Protein AF-A0A7V3HJ13-F1 (afdb_monomer)

Mean predicted aligned error: 3.11 Å

Solvent-accessible surface area (backbone atoms only — not comparable to full-atom values): 3686 Å² total; per-residue (Å²): 107,72,66,59,53,54,53,48,50,54,49,39,55,51,50,35,52,53,29,49,56,48,20,53,53,25,42,58,50,15,50,55,28,43,77,69,72,34,56,74,59,13,54,51,28,42,50,51,18,54,52,30,52,52,49,30,52,55,38,51,50,54,47,51,54,57,54,56,65,73,78,110

Nearest PDB structures (foldseek):
  9eon-assembly1_A  TM=8.819E-01  e=5.154E-01  Synechocystis sp. PCC 6803
  9eom-assembly1_A-2  TM=8.754E-01  e=7.556E-01  Synechocystis sp. PCC 6803
  9eom-assembly1_A-4  TM=8.755E-01  e=7.556E-01  Synechocystis sp. PCC 6803
  9eom-assembly1_A-6  TM=8.755E-01  e=7.556E-01  Synechocystis sp. PCC 6803
  6tz5-assembly1_AA  TM=5.726E-01  e=1.047E-01  Homo sapiens

Secondary structure (DSSP, 8-state):
-HHHHHHHHHHHHHHHHHHHHHHHHH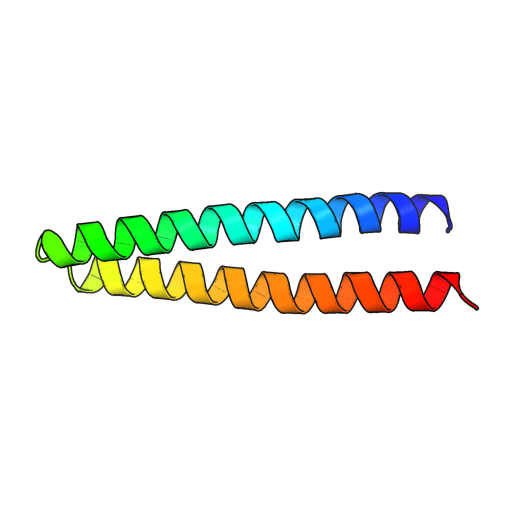HHHHHHHHHTT-HHHHHHHHHHHHHHHHHHHHHHHHHHHHHHHTT-

pLDDT: mean 95.19, std 8.56, range [54.5, 98.88]

Radius of gyration: 16.32 Å; Cα contacts (8 Å, |Δi|>4): 53; chains: 1; bounding box: 32×19×47 Å

Structure (mmCIF, N/CA/C/O backbone):
data_AF-A0A7V3HJ13-F1
#
_entry.id   AF-A0A7V3HJ13-F1
#
loop_
_atom_site.group_PDB
_atom_site.id
_atom_site.type_symbol
_atom_site.label_atom_id
_atom_site.label_alt_id
_atom_site.label_comp_id
_atom_site.label_asym_id
_atom_site.label_entity_id
_atom_site.label_seq_id
_atom_site.pdbx_PDB_ins_code
_atom_site.Cartn_x
_atom_site.Cartn_y
_atom_site.Cartn_z
_atom_site.occupancy
_atom_site.B_iso_or_equiv
_atom_site.auth_seq_id
_atom_site.auth_comp_id
_atom_site.auth_asym_id
_atom_site.auth_atom_id
_atom_site.pdbx_PDB_model_num
ATOM 1 N N . MET A 1 1 ? 12.676 2.421 -26.375 1.00 74.56 1 MET A N 1
ATOM 2 C CA . MET A 1 1 ? 12.292 1.260 -25.534 1.00 74.56 1 MET A CA 1
ATOM 3 C C . MET A 1 1 ? 13.123 1.178 -24.258 1.00 74.56 1 MET A C 1
ATOM 5 O O . MET A 1 1 ? 12.530 1.275 -23.196 1.00 74.56 1 MET A O 1
ATOM 9 N N . GLN A 1 2 ? 14.459 1.110 -24.334 1.00 79.75 2 GLN A N 1
ATOM 10 C CA . GLN A 1 2 ? 15.341 1.077 -23.148 1.00 79.75 2 GLN A CA 1
ATOM 11 C C . GLN A 1 2 ? 1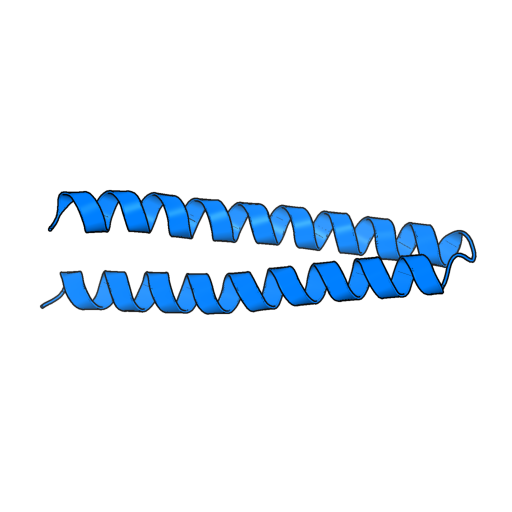5.128 2.253 -22.168 1.00 79.75 2 GLN A C 1
ATOM 13 O O . GLN A 1 2 ? 15.073 2.056 -20.957 1.00 79.75 2 GLN A O 1
ATOM 18 N N . GLU A 1 3 ? 14.932 3.471 -22.682 1.00 89.56 3 GLU A N 1
ATOM 19 C CA . GLU A 1 3 ? 14.680 4.664 -21.856 1.00 89.56 3 GLU A CA 1
ATOM 20 C C . GLU A 1 3 ? 13.351 4.593 -21.084 1.00 89.56 3 GLU A C 1
ATOM 22 O O . GLU A 1 3 ? 13.321 4.840 -19.881 1.00 89.56 3 GLU A O 1
ATOM 27 N N . ILE A 1 4 ? 12.274 4.152 -21.745 1.00 91.25 4 ILE A N 1
ATOM 28 C CA . ILE A 1 4 ? 10.953 3.960 -21.122 1.00 91.25 4 ILE A CA 1
ATOM 29 C C . ILE A 1 4 ? 11.036 2.922 -19.998 1.00 91.25 4 ILE A C 1
ATOM 31 O O . ILE A 1 4 ? 10.506 3.146 -18.914 1.00 91.25 4 ILE A O 1
ATOM 35 N N . MET A 1 5 ? 11.742 1.809 -20.225 1.00 91.69 5 MET A N 1
ATOM 36 C CA . MET A 1 5 ? 11.921 0.768 -19.209 1.00 91.69 5 MET A CA 1
ATOM 37 C C . MET A 1 5 ? 12.685 1.287 -17.985 1.00 91.69 5 MET A C 1
ATOM 39 O O . MET A 1 5 ? 12.303 0.986 -16.858 1.00 91.69 5 MET A O 1
ATOM 43 N N . ARG A 1 6 ? 13.737 2.095 -18.180 1.00 93.44 6 ARG A N 1
ATOM 44 C CA . ARG A 1 6 ? 14.491 2.705 -17.071 1.00 93.44 6 ARG A CA 1
ATOM 45 C C . ARG A 1 6 ? 13.626 3.661 -16.251 1.00 93.44 6 ARG A C 1
ATOM 47 O O . ARG A 1 6 ? 13.663 3.613 -15.025 1.00 93.44 6 ARG A O 1
ATOM 54 N N . ILE A 1 7 ? 12.861 4.519 -16.921 1.00 95.94 7 ILE A N 1
ATOM 55 C CA . ILE A 1 7 ? 11.959 5.471 -16.262 1.00 95.94 7 ILE A CA 1
ATOM 56 C C . ILE A 1 7 ? 10.889 4.717 -15.461 1.00 95.94 7 ILE A C 1
ATOM 58 O O . ILE A 1 7 ? 10.664 5.016 -14.291 1.00 95.94 7 ILE A O 1
ATOM 62 N N . MET A 1 8 ? 10.284 3.690 -16.060 1.00 96.75 8 MET A N 1
ATOM 63 C CA . MET A 1 8 ? 9.265 2.864 -15.415 1.00 96.75 8 MET A CA 1
ATOM 64 C C . MET A 1 8 ? 9.801 2.121 -14.186 1.00 96.75 8 MET A C 1
ATOM 66 O O . MET A 1 8 ? 9.129 2.115 -13.161 1.00 96.75 8 MET A O 1
ATOM 70 N N . GLN A 1 9 ? 11.019 1.570 -14.233 1.00 95.88 9 GLN A N 1
ATOM 71 C CA . GLN A 1 9 ? 11.654 0.985 -13.043 1.00 95.88 9 GLN A CA 1
ATOM 72 C C . GLN A 1 9 ? 11.799 1.996 -11.902 1.00 95.88 9 GLN A C 1
ATOM 74 O O . GLN A 1 9 ? 11.512 1.663 -10.755 1.00 95.88 9 GLN A O 1
ATOM 79 N N . GLY A 1 10 ? 12.215 3.228 -12.218 1.00 97.44 10 GLY A N 1
ATOM 80 C CA . GLY A 1 10 ? 12.333 4.295 -11.225 1.00 97.44 10 GLY A CA 1
ATOM 81 C C . GLY A 1 10 ? 10.995 4.614 -10.560 1.00 97.44 10 GLY A C 1
ATOM 82 O O . GLY A 1 10 ? 10.925 4.699 -9.337 1.00 97.44 10 GLY A O 1
ATOM 83 N N . TYR A 1 11 ? 9.923 4.720 -11.351 1.00 98.25 11 TYR A N 1
ATOM 84 C CA . TYR A 1 11 ? 8.581 4.950 -10.814 1.00 98.25 11 TYR A CA 1
ATOM 85 C C . TYR A 1 11 ? 8.073 3.787 -9.968 1.00 98.25 11 TYR A C 1
ATOM 87 O O . TYR 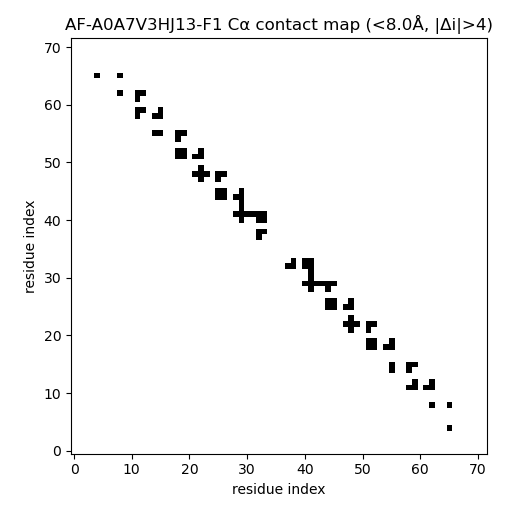A 1 11 ? 7.585 4.022 -8.869 1.00 98.25 11 TYR A O 1
ATOM 95 N N . LEU A 1 12 ? 8.225 2.546 -10.436 1.00 98.31 12 LEU A N 1
ATOM 96 C CA . LEU A 1 12 ? 7.793 1.365 -9.689 1.00 98.31 12 LEU A CA 1
ATOM 97 C C . LEU A 1 12 ? 8.499 1.277 -8.332 1.00 98.31 12 LEU A C 1
ATOM 99 O O . LEU A 1 12 ? 7.827 1.144 -7.314 1.00 98.31 12 LEU A O 1
ATOM 103 N N . SER A 1 13 ? 9.827 1.436 -8.301 1.00 98.00 13 SER A N 1
ATOM 104 C CA . SER A 1 13 ? 10.593 1.437 -7.048 1.00 98.00 13 SER A CA 1
ATOM 105 C C . SER A 1 13 ? 10.127 2.540 -6.097 1.00 98.00 13 SER A C 1
ATOM 107 O O . SER A 1 13 ? 9.908 2.278 -4.917 1.00 98.00 13 SER A O 1
ATOM 109 N N . HIS A 1 14 ? 9.946 3.761 -6.608 1.00 98.19 14 HIS A N 1
ATOM 110 C CA . HIS A 1 14 ? 9.513 4.897 -5.798 1.00 98.19 14 HIS A CA 1
ATOM 111 C C . HIS A 1 14 ? 8.096 4.708 -5.236 1.00 98.19 14 HIS A C 1
ATOM 113 O O . HIS A 1 14 ? 7.848 4.996 -4.068 1.00 98.19 14 HIS A O 1
ATOM 119 N N . TRP A 1 15 ? 7.160 4.202 -6.041 1.00 98.69 15 TRP A N 1
ATOM 120 C CA . TRP A 1 15 ? 5.786 3.967 -5.598 1.00 98.69 15 TRP A CA 1
ATOM 121 C C . TRP A 1 15 ? 5.679 2.825 -4.586 1.00 98.69 15 TRP A C 1
ATOM 123 O O . TRP A 1 15 ? 4.890 2.941 -3.654 1.00 98.69 15 TRP A O 1
ATOM 133 N N . ILE A 1 16 ? 6.472 1.755 -4.724 1.00 98.69 16 ILE A N 1
ATOM 134 C CA . ILE A 1 16 ? 6.532 0.668 -3.730 1.00 98.69 16 ILE A CA 1
ATOM 135 C C . ILE A 1 16 ? 6.981 1.217 -2.372 1.00 98.69 16 ILE A C 1
ATOM 137 O O . ILE A 1 16 ? 6.313 0.987 -1.364 1.00 98.69 16 ILE A O 1
ATOM 141 N N . GLU A 1 17 ? 8.083 1.971 -2.349 1.00 98.44 17 GLU A N 1
ATOM 142 C CA . GLU A 1 17 ? 8.609 2.595 -1.130 1.00 98.44 17 GLU A CA 1
ATOM 143 C C . GLU A 1 17 ? 7.565 3.519 -0.492 1.00 98.44 17 GLU A C 1
ATOM 145 O O . GLU A 1 17 ? 7.206 3.350 0.673 1.00 98.44 17 GLU A O 1
ATOM 150 N N . HIS A 1 18 ? 6.984 4.420 -1.284 1.00 98.00 18 HIS A N 1
ATOM 151 C CA . HIS A 1 18 ? 6.006 5.388 -0.800 1.00 98.00 18 HIS A CA 1
ATOM 152 C C . HIS A 1 18 ? 4.710 4.742 -0.281 1.00 98.00 18 HIS A C 1
ATOM 154 O O . HIS A 1 18 ? 4.164 5.158 0.744 1.00 98.00 18 HIS A O 1
ATOM 160 N N . ASN A 1 19 ? 4.221 3.694 -0.950 1.00 98.62 19 ASN A N 1
ATOM 161 C CA . ASN A 1 19 ? 3.063 2.932 -0.485 1.00 98.62 19 ASN A CA 1
ATOM 162 C C . ASN A 1 19 ? 3.344 2.254 0.860 1.00 98.62 19 ASN A C 1
ATOM 164 O O . ASN A 1 19 ? 2.471 2.250 1.727 1.00 98.62 19 ASN A O 1
ATOM 168 N N . ASN A 1 20 ? 4.547 1.704 1.046 1.00 98.00 20 ASN A N 1
ATOM 169 C CA . ASN A 1 20 ? 4.938 1.052 2.294 1.00 98.00 20 ASN A CA 1
ATOM 170 C C . ASN A 1 20 ? 5.049 2.066 3.445 1.00 98.00 20 ASN A C 1
ATOM 172 O O . ASN A 1 20 ? 4.474 1.828 4.507 1.00 98.00 20 ASN A O 1
ATOM 176 N N . GLU A 1 21 ? 5.668 3.229 3.213 1.00 98.44 21 GLU A N 1
ATOM 177 C CA . GLU A 1 21 ? 5.713 4.326 4.194 1.00 98.44 21 GLU A CA 1
ATOM 178 C C . GLU A 1 21 ? 4.306 4.790 4.603 1.00 98.44 21 GLU A C 1
ATOM 180 O O . GLU A 1 21 ? 4.018 5.020 5.782 1.00 98.44 21 GLU A O 1
ATOM 185 N N . HIS A 1 22 ? 3.398 4.941 3.635 1.00 98.44 22 HIS A N 1
ATOM 186 C CA . HIS A 1 22 ? 2.018 5.320 3.921 1.00 98.44 22 HIS A CA 1
ATOM 187 C C . HIS A 1 22 ? 1.248 4.224 4.656 1.00 98.44 22 HIS A C 1
ATOM 189 O O . HIS A 1 22 ? 0.517 4.540 5.595 1.00 98.44 22 HIS A O 1
ATOM 195 N N . ALA A 1 23 ? 1.433 2.957 4.286 1.00 98.69 23 ALA A N 1
ATOM 196 C CA . ALA A 1 23 ? 0.808 1.824 4.959 1.00 98.69 23 ALA A CA 1
ATOM 197 C C . ALA A 1 23 ? 1.201 1.752 6.443 1.00 98.69 23 ALA A C 1
ATOM 199 O O . ALA A 1 23 ? 0.325 1.603 7.301 1.00 98.69 23 ALA A O 1
ATOM 200 N N . GLU A 1 24 ? 2.487 1.928 6.756 1.00 98.62 24 GLU A N 1
ATOM 201 C CA . GLU A 1 24 ? 2.986 1.974 8.137 1.00 98.62 24 GLU A CA 1
ATOM 202 C C . GLU A 1 24 ? 2.370 3.139 8.913 1.00 98.62 24 GLU A C 1
ATOM 204 O O . GLU A 1 24 ? 1.791 2.942 9.983 1.00 98.62 24 GLU A O 1
ATOM 209 N N . ARG A 1 25 ? 2.376 4.351 8.341 1.00 98.69 25 ARG A N 1
ATOM 210 C CA . ARG A 1 25 ? 1.748 5.507 8.998 1.00 98.69 25 ARG A CA 1
ATOM 211 C C . ARG A 1 25 ? 0.250 5.315 9.215 1.00 98.69 25 ARG A C 1
ATOM 213 O O . ARG A 1 25 ? -0.282 5.747 10.237 1.00 98.69 25 ARG A O 1
ATOM 220 N N . TYR A 1 26 ? -0.454 4.691 8.278 1.00 98.69 26 TYR A N 1
ATOM 221 C CA . TYR A 1 26 ? -1.884 4.427 8.424 1.00 98.69 26 TYR A CA 1
ATOM 222 C C . TYR A 1 26 ? -2.154 3.387 9.515 1.00 98.69 26 TYR A C 1
ATOM 224 O O . TYR A 1 26 ? -3.104 3.564 10.274 1.00 98.69 26 TYR A O 1
ATOM 232 N N . GLU A 1 27 ? -1.315 2.357 9.648 1.00 98.69 27 GLU A N 1
ATOM 233 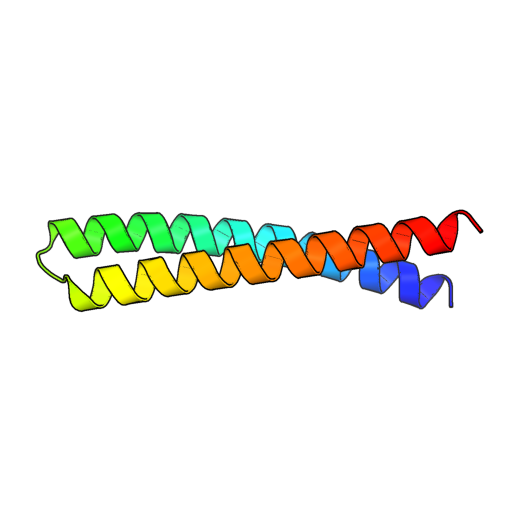C CA . GLU A 1 27 ? -1.377 1.395 10.756 1.00 98.69 27 GLU A CA 1
ATOM 234 C C . GLU A 1 27 ? -1.149 2.079 12.110 1.00 98.69 27 GLU A C 1
ATOM 236 O O . GLU A 1 27 ? -1.961 1.905 13.021 1.00 98.69 27 GLU A O 1
ATOM 241 N N . GLU A 1 28 ? -0.126 2.930 12.233 1.00 98.81 28 GLU A N 1
ATOM 242 C CA . GLU A 1 28 ? 0.134 3.692 13.463 1.00 98.81 28 GLU A CA 1
ATOM 243 C C . GLU A 1 28 ? -1.075 4.538 13.885 1.00 98.81 28 GLU A C 1
ATOM 245 O O . GLU A 1 28 ? -1.475 4.549 15.054 1.00 98.81 28 GLU A O 1
ATOM 250 N N . TRP A 1 29 ? -1.686 5.249 12.937 1.00 98.81 29 TRP A N 1
ATOM 251 C CA . TRP A 1 29 ? -2.867 6.062 13.215 1.00 98.81 29 TRP A CA 1
ATOM 252 C C . TRP A 1 29 ? -4.126 5.226 13.436 1.00 98.81 29 TRP A C 1
ATOM 254 O O . TRP A 1 29 ? -4.978 5.635 14.224 1.00 98.81 29 TRP A O 1
ATOM 264 N N . ALA A 1 30 ? -4.240 4.051 12.815 1.00 98.88 30 ALA A N 1
ATOM 265 C CA . ALA A 1 30 ? -5.313 3.111 13.110 1.00 98.88 30 ALA A CA 1
ATOM 266 C C . ALA A 1 30 ? -5.251 2.656 14.575 1.00 98.88 30 ALA A C 1
ATOM 268 O O . ALA A 1 30 ? -6.295 2.607 15.232 1.00 98.88 30 ALA A O 1
ATOM 269 N N . MET A 1 31 ? -4.053 2.386 15.110 1.00 98.75 31 MET A N 1
ATOM 270 C CA . MET A 1 31 ? -3.876 2.053 16.529 1.00 98.75 31 MET A CA 1
ATOM 271 C C . MET A 1 31 ? -4.273 3.224 17.433 1.00 98.75 31 MET A C 1
ATOM 273 O O . MET A 1 31 ? -5.105 3.046 18.318 1.00 98.75 31 MET A O 1
ATOM 277 N N . LYS A 1 32 ? -3.779 4.437 17.153 1.00 98.81 32 LYS A N 1
ATOM 278 C CA . LYS A 1 32 ? -4.138 5.643 17.927 1.00 98.81 32 LYS A CA 1
ATOM 279 C C . LYS A 1 32 ? -5.642 5.932 17.896 1.00 98.81 32 LYS A C 1
ATOM 281 O O . LYS A 1 32 ? -6.229 6.282 18.914 1.00 98.81 32 LYS A O 1
ATOM 286 N N . ALA A 1 33 ? -6.290 5.761 16.741 1.00 98.81 33 ALA A N 1
ATOM 287 C CA . ALA A 1 33 ? -7.738 5.921 16.607 1.00 98.81 33 ALA A CA 1
ATOM 288 C C . ALA A 1 33 ? -8.504 4.884 17.442 1.00 98.81 33 ALA A C 1
ATOM 290 O O . ALA A 1 33 ? -9.511 5.217 18.062 1.00 98.81 33 ALA A O 1
ATOM 291 N N . LYS A 1 34 ? -8.010 3.642 17.497 1.00 98.69 34 LYS A N 1
ATOM 292 C CA . LYS A 1 34 ? -8.585 2.587 18.337 1.00 98.69 34 LYS A CA 1
ATOM 293 C C . LYS A 1 34 ? -8.451 2.912 19.825 1.00 98.69 34 LYS A C 1
ATOM 295 O O . LYS A 1 34 ? -9.425 2.788 20.555 1.00 98.69 34 LYS A O 1
ATOM 300 N N . GLU A 1 35 ? -7.281 3.371 20.263 1.00 98.69 35 GLU A N 1
ATOM 301 C CA . GLU A 1 35 ? -7.042 3.805 21.651 1.00 98.69 35 GLU A CA 1
ATOM 302 C C . GLU A 1 35 ? -7.937 4.986 22.060 1.00 98.69 35 GLU A C 1
ATOM 304 O O . GLU A 1 35 ? -8.326 5.097 23.220 1.00 98.69 35 GLU A O 1
ATOM 309 N N . ALA A 1 36 ? -8.314 5.836 21.101 1.00 98.62 36 ALA A N 1
ATOM 310 C CA . ALA A 1 36 ? -9.223 6.963 21.301 1.00 98.62 36 ALA A CA 1
ATOM 311 C C . ALA A 1 36 ? -10.725 6.601 21.231 1.00 98.62 36 ALA A C 1
ATOM 313 O O . ALA A 1 36 ? -11.559 7.504 21.303 1.00 98.62 36 ALA A O 1
ATOM 314 N N . GLY A 1 37 ? -11.092 5.323 21.064 1.00 98.62 37 GLY A N 1
ATOM 315 C CA . GLY A 1 37 ? -12.494 4.894 20.931 1.00 98.62 37 GLY A CA 1
ATOM 316 C C . GLY A 1 37 ? -13.150 5.315 19.609 1.00 98.62 37 GLY A C 1
ATOM 317 O O . GLY A 1 37 ? -14.345 5.599 19.557 1.00 98.62 37 GLY A O 1
ATOM 318 N N . LEU A 1 38 ? -12.356 5.446 18.539 1.00 98.75 38 LEU A N 1
ATOM 319 C CA . LEU A 1 38 ? -12.816 5.782 17.189 1.00 98.75 38 LEU A CA 1
ATOM 320 C C . LEU A 1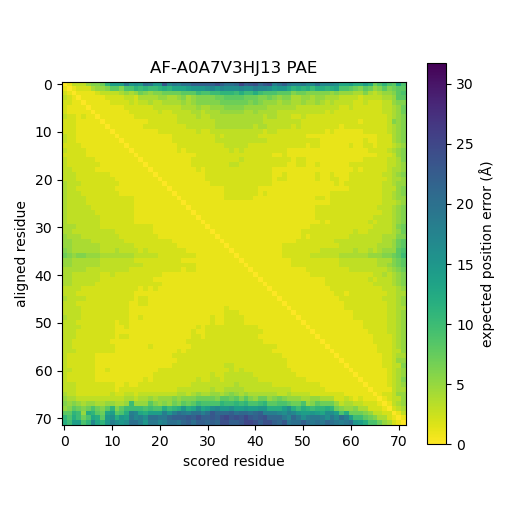 38 ? -12.766 4.542 16.284 1.00 98.75 38 LEU A C 1
ATOM 322 O O . LEU A 1 38 ? -12.068 4.531 15.265 1.00 98.75 38 LEU A O 1
ATOM 326 N N . GLU A 1 39 ? -13.513 3.489 16.627 1.00 98.56 39 GLU A N 1
ATOM 327 C CA . GLU A 1 39 ? -13.425 2.165 15.983 1.00 98.56 39 GLU A CA 1
ATOM 328 C C . GLU A 1 39 ? -13.579 2.239 14.460 1.00 98.56 39 GLU A C 1
ATOM 330 O O . GLU A 1 39 ? -12.733 1.738 13.723 1.00 98.56 39 GLU A O 1
ATOM 335 N N . LYS A 1 40 ? -14.600 2.950 13.964 1.00 98.75 40 LYS A N 1
ATOM 336 C CA . LYS A 1 40 ? -14.833 3.078 12.514 1.00 98.75 40 LYS A CA 1
ATOM 337 C C . LYS A 1 40 ? -13.696 3.798 11.791 1.00 98.75 40 LYS A C 1
ATOM 339 O O . LYS A 1 40 ? -13.432 3.501 10.630 1.00 98.75 40 LYS A O 1
ATOM 344 N N . VAL A 1 41 ? -13.039 4.762 12.438 1.00 98.81 41 VAL A N 1
ATOM 345 C CA . VAL A 1 41 ? -11.891 5.466 11.846 1.00 98.81 41 VAL A CA 1
ATOM 346 C C . VAL A 1 41 ? -10.689 4.527 11.796 1.00 98.81 41 VAL A C 1
ATOM 348 O O . VAL A 1 41 ? -10.048 4.419 10.752 1.00 98.81 41 VAL A O 1
ATOM 351 N N . SER A 1 42 ? -10.441 3.793 12.885 1.00 98.88 42 SER A N 1
ATOM 352 C CA . SER A 1 42 ? -9.399 2.766 12.956 1.00 98.88 42 SER A CA 1
ATOM 353 C C . SER A 1 42 ? -9.553 1.717 11.849 1.00 98.88 42 SER A C 1
ATOM 355 O O . SER A 1 42 ? -8.608 1.471 11.102 1.00 98.88 42 SER A O 1
ATOM 357 N N . GLU A 1 43 ? -10.761 1.1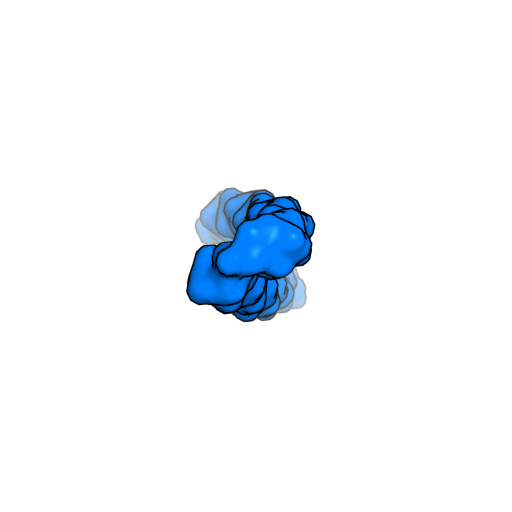78 11.660 1.00 98.88 43 GLU A N 1
ATOM 358 C CA . GLU A 1 43 ? -11.061 0.193 10.612 1.00 98.88 43 GLU A CA 1
ATOM 359 C C . GLU A 1 43 ? -10.770 0.724 9.203 1.00 98.88 43 GLU A C 1
ATOM 361 O O . GLU A 1 43 ? -10.214 0.012 8.363 1.00 98.88 43 GLU A O 1
ATOM 366 N N . ARG A 1 44 ? -11.122 1.986 8.925 1.00 98.88 44 ARG A N 1
ATOM 367 C CA . ARG A 1 44 ? -10.872 2.607 7.615 1.00 98.88 44 ARG A CA 1
ATOM 368 C C . ARG A 1 44 ? -9.383 2.817 7.361 1.00 98.88 44 ARG A C 1
ATOM 370 O O . ARG A 1 44 ? -8.935 2.532 6.253 1.00 98.88 44 ARG A O 1
ATOM 377 N N . LEU A 1 45 ? -8.628 3.260 8.365 1.00 98.88 45 LEU A N 1
ATOM 378 C CA . LEU A 1 45 ? -7.176 3.432 8.267 1.00 98.88 45 LEU A CA 1
ATOM 379 C C . LEU A 1 45 ? -6.459 2.088 8.083 1.00 98.88 45 LEU A C 1
ATOM 381 O O . LEU A 1 45 ? -5.630 1.955 7.184 1.00 98.88 45 LEU A O 1
ATOM 385 N N . ALA A 1 46 ? -6.846 1.067 8.850 1.00 98.81 46 ALA A N 1
ATOM 386 C CA . ALA A 1 46 ? -6.317 -0.285 8.695 1.00 98.81 46 ALA A CA 1
ATOM 387 C C . ALA A 1 46 ? -6.618 -0.852 7.297 1.00 98.81 46 ALA A C 1
ATOM 389 O O . ALA A 1 46 ? -5.739 -1.424 6.649 1.00 98.81 46 ALA A O 1
ATOM 390 N N . LYS A 1 47 ? -7.839 -0.641 6.778 1.00 98.88 47 LYS A N 1
ATOM 391 C CA . LYS A 1 47 ? -8.179 -1.069 5.415 1.00 98.88 47 LYS A CA 1
ATOM 392 C C . LYS A 1 47 ? -7.377 -0.311 4.357 1.00 98.88 47 LYS A C 1
ATOM 394 O O . LYS A 1 47 ? -6.940 -0.936 3.395 1.00 98.88 47 LYS A O 1
ATOM 399 N N . ALA A 1 48 ? -7.171 0.995 4.523 1.00 98.81 48 ALA A N 1
ATOM 400 C CA . ALA A 1 48 ? -6.351 1.788 3.609 1.00 98.81 48 ALA A CA 1
ATOM 401 C C . ALA A 1 48 ? -4.898 1.291 3.580 1.00 98.81 48 ALA A C 1
ATOM 403 O O . ALA A 1 48 ? -4.343 1.117 2.498 1.00 98.81 48 ALA A O 1
ATOM 404 N N . SER A 1 49 ? -4.319 0.980 4.744 1.00 98.75 49 SER A N 1
ATOM 405 C CA . SER A 1 49 ? -2.987 0.372 4.827 1.00 98.75 49 SER A CA 1
ATOM 406 C C . SER A 1 49 ? -2.914 -0.962 4.076 1.00 98.75 49 SER A C 1
ATOM 408 O O . SER A 1 49 ? -2.057 -1.150 3.214 1.00 98.75 49 SER A O 1
ATOM 410 N N . SER A 1 50 ? -3.878 -1.860 4.315 1.00 98.69 50 SER A N 1
ATOM 411 C CA . SER A 1 50 ? -3.955 -3.149 3.613 1.00 98.69 50 SER A CA 1
ATOM 412 C C . SER A 1 50 ? -4.013 -2.982 2.094 1.00 98.69 50 SER A C 1
ATOM 414 O O . SER A 1 50 ? -3.343 -3.722 1.379 1.00 98.69 50 SER A O 1
ATOM 416 N N . LEU A 1 51 ? -4.792 -2.016 1.596 1.00 98.81 51 LEU A N 1
ATOM 417 C CA . LEU A 1 51 ? -4.907 -1.746 0.161 1.00 98.81 51 LEU A CA 1
ATOM 418 C C . LEU A 1 51 ? -3.596 -1.216 -0.434 1.00 98.81 51 LEU A C 1
ATOM 420 O O . LEU A 1 51 ? -3.237 -1.610 -1.539 1.00 98.81 51 LEU A O 1
ATOM 424 N N . LEU A 1 52 ? -2.857 -0.371 0.292 1.00 98.56 52 LEU A N 1
ATOM 425 C CA . LEU A 1 52 ? -1.532 0.075 -0.148 1.00 98.56 52 LEU A CA 1
ATOM 426 C C . LEU A 1 52 ? -0.534 -1.082 -0.211 1.00 98.56 52 LEU A C 1
ATOM 428 O O . LEU A 1 52 ? 0.203 -1.188 -1.185 1.00 98.56 52 LEU A O 1
ATOM 432 N N . ARG A 1 53 ? -0.552 -1.992 0.771 1.00 98.44 53 ARG A N 1
ATOM 433 C CA . ARG A 1 53 ? 0.303 -3.192 0.752 1.00 98.44 53 ARG A CA 1
ATOM 434 C C . ARG A 1 53 ? -0.058 -4.143 -0.392 1.00 98.44 53 ARG A C 1
ATOM 436 O O . ARG A 1 53 ? 0.834 -4.739 -0.988 1.00 98.44 53 ARG A O 1
ATOM 443 N N . GLU A 1 54 ? -1.344 -4.299 -0.707 1.00 98.69 54 GLU A N 1
ATOM 444 C CA . GLU A 1 54 ? -1.797 -5.054 -1.886 1.00 98.69 54 GLU A CA 1
ATOM 445 C C . GLU A 1 54 ? -1.300 -4.399 -3.180 1.00 98.69 54 GLU A C 1
ATOM 447 O O . GLU A 1 54 ? -0.721 -5.083 -4.020 1.00 98.69 54 GLU A O 1
ATOM 452 N N . ALA A 1 55 ? -1.425 -3.075 -3.302 1.00 98.62 55 ALA A N 1
ATOM 453 C CA . ALA A 1 55 ? -0.889 -2.343 -4.443 1.00 98.62 55 ALA A CA 1
ATOM 454 C C . ALA A 1 55 ? 0.636 -2.517 -4.570 1.00 98.62 55 ALA A C 1
ATOM 456 O O . ALA A 1 55 ? 1.112 -2.815 -5.661 1.00 98.62 55 ALA A O 1
ATOM 457 N N . SER A 1 56 ? 1.402 -2.410 -3.476 1.00 98.62 56 SER A N 1
ATOM 458 C CA . SER A 1 56 ? 2.856 -2.645 -3.488 1.00 98.62 56 SER A CA 1
ATOM 459 C C . SER A 1 56 ? 3.224 -4.025 -4.035 1.00 98.62 56 SER A C 1
ATOM 461 O O . SER A 1 56 ? 4.152 -4.119 -4.831 1.00 98.62 56 SER A O 1
ATOM 463 N N . LYS A 1 57 ? 2.479 -5.084 -3.690 1.00 98.69 57 LYS A N 1
ATOM 464 C CA . LYS A 1 57 ? 2.734 -6.442 -4.210 1.00 98.69 57 LYS A CA 1
ATOM 465 C C . LYS A 1 57 ? 2.567 -6.531 -5.726 1.00 98.69 57 LYS A C 1
ATOM 467 O O . LYS A 1 57 ? 3.393 -7.150 -6.392 1.00 98.69 57 LYS A O 1
ATOM 472 N N . GLU A 1 58 ? 1.530 -5.900 -6.272 1.00 98.75 58 GLU A N 1
ATOM 473 C CA . GLU A 1 58 ? 1.317 -5.850 -7.724 1.00 98.75 58 GLU A CA 1
ATOM 474 C C . GLU A 1 58 ? 2.417 -5.037 -8.424 1.00 98.75 58 GLU A C 1
ATOM 476 O O . GLU A 1 58 ? 2.908 -5.424 -9.485 1.00 98.75 58 GLU A O 1
ATOM 481 N N . LEU A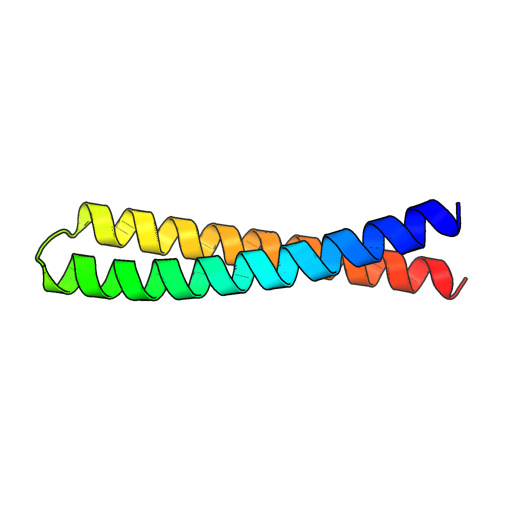 1 59 ? 2.872 -3.940 -7.808 1.00 98.56 59 LEU A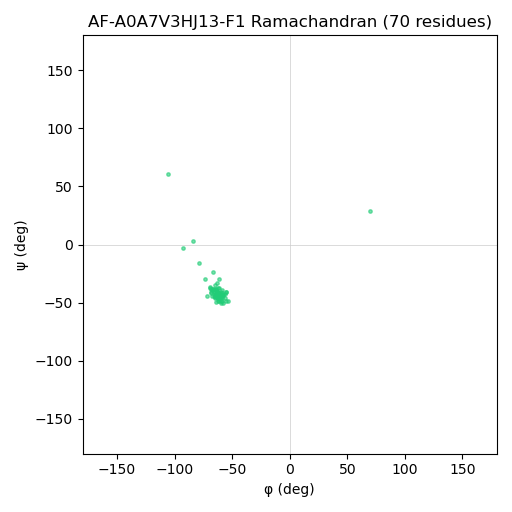 N 1
ATOM 482 C CA . LEU A 1 59 ? 3.986 -3.146 -8.331 1.00 98.56 59 LEU A CA 1
ATOM 483 C C . LEU A 1 59 ? 5.319 -3.908 -8.276 1.00 98.56 59 LEU A C 1
ATOM 485 O O . LEU A 1 59 ? 6.103 -3.827 -9.220 1.00 98.56 59 LEU A O 1
ATOM 489 N N . GLU A 1 60 ? 5.571 -4.678 -7.217 1.00 98.50 60 GLU A N 1
ATOM 490 C CA . GLU A 1 60 ? 6.734 -5.567 -7.114 1.00 98.50 60 GLU A CA 1
ATOM 491 C C . GLU A 1 60 ? 6.704 -6.659 -8.188 1.00 98.50 60 GLU A C 1
ATOM 493 O O . GLU A 1 60 ? 7.739 -6.967 -8.782 1.00 98.50 60 GLU A O 1
ATOM 498 N N . ALA A 1 61 ? 5.531 -7.238 -8.464 1.00 98.25 61 ALA A N 1
ATOM 499 C CA . ALA A 1 61 ? 5.362 -8.195 -9.553 1.00 98.25 61 ALA A CA 1
ATOM 500 C C . ALA A 1 61 ? 5.670 -7.537 -10.907 1.00 98.25 61 ALA A C 1
ATOM 502 O O . ALA A 1 61 ? 6.497 -8.051 -11.658 1.00 98.25 61 ALA A O 1
ATOM 503 N N . ALA A 1 62 ? 5.110 -6.354 -11.176 1.00 97.44 62 ALA A N 1
ATOM 504 C CA . ALA A 1 62 ? 5.400 -5.595 -12.392 1.00 97.44 62 ALA A CA 1
ATOM 505 C C . ALA A 1 62 ? 6.894 -5.248 -12.531 1.00 97.44 62 ALA A C 1
ATOM 507 O O . ALA A 1 62 ? 7.452 -5.324 -13.628 1.00 97.44 62 ALA A O 1
ATOM 508 N N . TYR A 1 63 ? 7.561 -4.903 -11.427 1.00 96.62 63 TYR A N 1
ATOM 509 C CA . TYR A 1 63 ? 8.996 -4.627 -11.411 1.00 96.62 63 TYR A CA 1
ATOM 510 C C . TYR A 1 63 ? 9.813 -5.873 -11.791 1.00 96.62 63 TYR A C 1
ATOM 512 O O . TYR A 1 63 ? 10.701 -5.782 -12.640 1.00 96.62 63 TYR A O 1
ATOM 520 N N . LYS A 1 64 ? 9.476 -7.045 -11.234 1.00 96.00 64 LYS A N 1
ATOM 521 C CA . LYS A 1 64 ? 10.132 -8.328 -11.556 1.00 96.00 64 LYS A CA 1
ATOM 522 C C . LYS A 1 64 ? 9.918 -8.744 -13.010 1.00 96.00 64 LYS A C 1
ATOM 524 O O . LYS A 1 64 ? 10.871 -9.146 -13.675 1.00 96.00 64 LYS A O 1
ATOM 529 N N . GLU A 1 65 ? 8.698 -8.603 -13.524 1.00 95.50 65 GLU A N 1
ATOM 530 C CA . GLU A 1 65 ? 8.397 -8.863 -14.938 1.00 95.50 65 GLU A CA 1
ATOM 531 C C . GLU A 1 65 ? 9.244 -7.964 -15.848 1.00 95.50 65 GLU A C 1
ATOM 533 O O . GLU A 1 65 ? 9.857 -8.436 -16.807 1.00 95.50 65 GLU A O 1
ATOM 538 N N . LEU A 1 66 ? 9.376 -6.680 -15.501 1.00 92.62 66 LEU A N 1
ATOM 539 C CA . LEU A 1 66 ? 10.196 -5.729 -16.247 1.00 92.62 66 LEU A CA 1
ATOM 540 C C . LEU A 1 66 ? 11.697 -6.069 -16.221 1.00 92.62 66 LEU A C 1
ATOM 542 O O . LEU A 1 66 ? 12.390 -5.833 -17.211 1.00 92.62 66 LEU A O 1
ATOM 546 N N . GLU A 1 67 ? 12.212 -6.621 -15.120 1.00 88.06 67 GLU A N 1
ATOM 547 C CA . GLU A 1 67 ? 13.589 -7.130 -15.050 1.00 88.06 67 GLU A CA 1
ATOM 548 C C . GLU A 1 67 ? 13.791 -8.386 -15.902 1.00 88.06 67 GLU A C 1
ATOM 550 O O . GLU A 1 67 ? 14.821 -8.505 -16.565 1.00 88.06 67 GLU A O 1
ATOM 555 N N . SER A 1 68 ? 12.800 -9.280 -15.954 1.00 86.31 68 SER A N 1
ATOM 556 C CA . SER A 1 68 ? 12.869 -10.501 -16.767 1.00 86.31 68 SER A CA 1
ATOM 557 C C . SER A 1 68 ? 12.996 -10.196 -18.266 1.00 86.31 68 SER A C 1
ATOM 559 O O . SER A 1 68 ? 13.785 -10.830 -18.964 1.00 86.31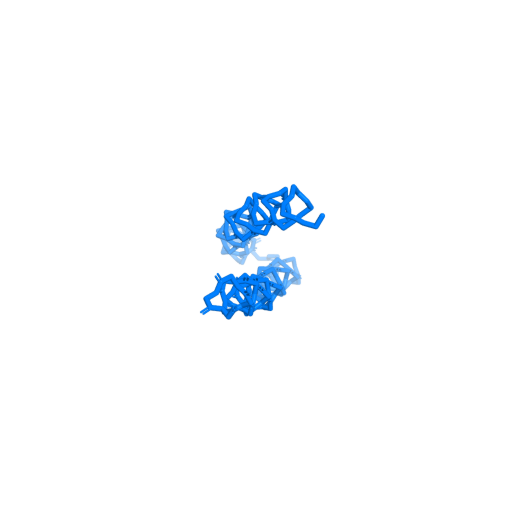 68 SER A O 1
ATOM 561 N N . VAL A 1 69 ? 12.313 -9.148 -18.743 1.00 82.50 69 VAL A N 1
ATOM 562 C CA . VAL A 1 69 ? 12.365 -8.684 -20.141 1.00 82.50 69 VAL A CA 1
ATOM 563 C C . VAL A 1 69 ? 13.741 -8.126 -20.519 1.00 82.50 69 VAL A C 1
ATOM 565 O O . VAL A 1 69 ? 14.092 -8.119 -21.693 1.00 82.50 69 VAL A O 1
ATOM 568 N N . LYS A 1 70 ? 14.550 -7.669 -19.554 1.00 66.56 70 LYS A N 1
ATOM 569 C CA . LYS A 1 70 ? 15.914 -7.175 -19.821 1.00 66.56 70 LYS A CA 1
ATOM 570 C C . LYS A 1 70 ? 16.949 -8.285 -20.008 1.00 66.56 70 LYS A C 1
ATOM 572 O O . LYS A 1 70 ? 18.052 -7.988 -20.461 1.00 66.56 70 LYS A O 1
ATOM 577 N N . LEU A 1 71 ? 16.629 -9.514 -19.601 1.00 61.22 71 LEU A N 1
ATOM 578 C CA . LEU A 1 71 ? 17.531 -10.669 -19.659 1.00 61.22 71 LEU A CA 1
ATOM 579 C C . LEU A 1 71 ? 17.379 -11.491 -20.953 1.00 61.22 71 LEU A C 1
ATOM 581 O O . LEU A 1 71 ? 18.122 -12.455 -21.134 1.00 61.22 71 LEU A O 1
ATOM 585 N N . VAL A 1 72 ? 16.439 -11.115 -21.829 1.00 54.50 72 VAL A N 1
ATOM 586 C CA . VAL A 1 72 ? 16.156 -11.730 -23.140 1.00 54.50 72 VAL A CA 1
ATOM 587 C C . VAL A 1 72 ? 16.609 -10.796 -24.256 1.00 54.50 72 VAL A C 1
ATOM 589 O O . VAL A 1 72 ? 17.187 -11.307 -25.240 1.00 54.50 72 VAL A O 1
#

Sequence (72 aa):
MQEIMRIMQGYLSHWIEHNNEHAERYEEWAMKAKEAGLEKVSERLAKASSLLREASKELEAAYKELESVKLV

Foldseek 3Di:
DVVVLVVLLVVLVVLLVVLQVQLVVLQVVLVVCVVVVNPVSSVVSNVSSVVSNVVSVVSVVVNVVSVVVVVD